Protein AF-A0A8T4R9P2-F1 (afdb_monomer_lite)

Radius of gyration: 20.35 Å; chains: 1; bounding box: 50×14×52 Å

Foldseek 3Di:
DDPVVVVVVVVVVVVVVVPDDPPPDAFQPDDPVVQVVPVVFKDFQAAAPVGNDTGIHGPVVSVPGHHD

pLDDT: mean 74.9, std 11.45, range [49.25, 90.06]

Structure (mmCIF, N/CA/C/O backbone):
data_AF-A0A8T4R9P2-F1
#
_entry.id   AF-A0A8T4R9P2-F1
#
loop_
_atom_site.group_PDB
_atom_site.id
_atom_site.type_symbol
_atom_site.label_atom_id
_atom_site.label_alt_id
_atom_site.label_comp_id
_atom_site.label_asym_id
_atom_site.label_entity_id
_atom_site.label_seq_id
_atom_site.pdbx_PDB_ins_code
_atom_site.Cartn_x
_atom_site.Cartn_y
_atom_site.Cartn_z
_atom_site.occupancy
_atom_site.B_iso_or_equiv
_atom_site.auth_seq_id
_atom_site.auth_comp_id
_atom_site.auth_asym_id
_atom_site.auth_atom_id
_atom_site.pdbx_PDB_model_num
ATOM 1 N N . MET A 1 1 ? -38.403 8.111 31.916 1.00 53.75 1 MET A N 1
ATOM 2 C CA . MET A 1 1 ? -37.381 7.832 30.883 1.00 53.75 1 MET A CA 1
ATOM 3 C C . MET A 1 1 ? -36.852 6.422 31.130 1.00 53.75 1 MET A C 1
ATOM 5 O O . MET A 1 1 ? -36.328 6.174 32.205 1.00 53.75 1 MET A O 1
ATOM 9 N N . ASN A 1 2 ? -37.130 5.466 30.235 1.00 64.00 2 ASN A N 1
ATOM 10 C CA . ASN A 1 2 ? -36.847 4.042 30.472 1.00 64.00 2 ASN A CA 1
ATOM 11 C C . ASN A 1 2 ? -35.337 3.769 30.428 1.00 64.00 2 ASN A C 1
ATOM 13 O O . ASN A 1 2 ? -34.690 4.090 29.435 1.00 64.00 2 ASN A O 1
ATOM 17 N N . ILE A 1 3 ? -34.790 3.117 31.457 1.00 71.50 3 ILE A N 1
ATOM 18 C CA . ILE A 1 3 ? -33.348 2.825 31.580 1.00 71.50 3 ILE A CA 1
ATOM 19 C C . ILE A 1 3 ? -32.802 2.021 30.379 1.00 71.50 3 ILE A C 1
ATOM 21 O O . ILE A 1 3 ? -31.653 2.179 29.978 1.00 71.50 3 ILE A O 1
ATOM 25 N N . LYS A 1 4 ? -33.676 1.235 29.731 1.00 66.75 4 LYS A N 1
ATOM 26 C CA . LYS A 1 4 ? -33.397 0.484 28.496 1.00 66.75 4 LYS A CA 1
ATOM 27 C C . LYS A 1 4 ? -33.141 1.384 27.279 1.00 66.75 4 LYS A C 1
ATOM 29 O O . LYS A 1 4 ? -32.322 1.043 26.435 1.00 66.75 4 LYS A O 1
ATOM 34 N N . ILE A 1 5 ? -33.809 2.537 27.200 1.00 72.12 5 ILE A N 1
ATOM 35 C CA . ILE A 1 5 ? -33.657 3.503 26.097 1.00 72.12 5 ILE A CA 1
ATOM 36 C C . ILE A 1 5 ? -32.316 4.234 26.219 1.00 72.12 5 ILE A C 1
ATOM 38 O O . ILE A 1 5 ? -31.642 4.461 25.218 1.00 72.12 5 ILE A O 1
ATOM 42 N N . MET A 1 6 ? -31.893 4.543 27.448 1.00 68.88 6 MET A N 1
ATOM 43 C CA . MET A 1 6 ? -30.609 5.198 27.700 1.00 68.88 6 MET A CA 1
ATOM 44 C C . MET A 1 6 ? -29.425 4.303 27.297 1.00 68.88 6 MET A C 1
ATOM 46 O O . MET A 1 6 ? -28.488 4.784 26.668 1.00 68.88 6 MET A O 1
ATOM 50 N N . PHE A 1 7 ? -29.496 2.997 27.577 1.00 71.88 7 PHE A N 1
ATOM 51 C CA . PHE A 1 7 ? -28.461 2.042 27.164 1.00 71.88 7 PHE A CA 1
ATOM 52 C C . PHE A 1 7 ? -28.341 1.911 25.640 1.00 71.88 7 PHE A C 1
ATOM 54 O O . PHE A 1 7 ? -27.233 1.845 25.115 1.00 71.88 7 PHE A O 1
ATOM 61 N N . PHE A 1 8 ? -29.467 1.928 24.922 1.00 72.25 8 PHE A N 1
ATOM 62 C CA . PHE A 1 8 ? -29.478 1.811 23.461 1.00 72.25 8 PHE A CA 1
ATOM 63 C C . PHE A 1 8 ? -28.782 2.993 22.771 1.00 72.25 8 PHE A C 1
ATOM 65 O O . PHE A 1 8 ? -28.033 2.799 21.816 1.00 72.25 8 PHE A O 1
ATOM 72 N N . LEU A 1 9 ? -28.972 4.212 23.283 1.00 70.88 9 LEU A N 1
ATOM 73 C CA . LEU A 1 9 ? -28.344 5.418 22.734 1.00 70.88 9 LEU A CA 1
ATOM 74 C C . LEU A 1 9 ? -26.820 5.425 22.926 1.00 70.88 9 LEU A C 1
ATOM 76 O O . LEU A 1 9 ? -26.093 5.833 22.023 1.00 70.88 9 LEU A O 1
ATOM 80 N N . ILE A 1 10 ? -26.328 4.920 24.061 1.00 70.75 10 ILE A N 1
ATOM 81 C CA . ILE A 1 10 ? -24.888 4.845 24.359 1.00 70.75 10 ILE A CA 1
ATOM 82 C C . ILE A 1 10 ? -24.174 3.891 23.389 1.00 70.75 10 ILE A C 1
ATOM 84 O O . ILE A 1 10 ? -23.086 4.201 22.904 1.00 70.75 10 ILE A O 1
ATOM 88 N N . ILE A 1 11 ? -24.804 2.760 23.058 1.00 70.62 11 ILE A N 1
ATOM 89 C CA . ILE A 1 11 ? -24.242 1.763 22.13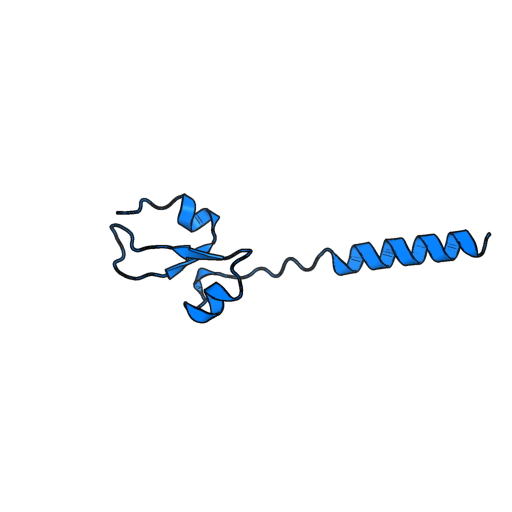4 1.00 70.62 11 ILE A CA 1
ATOM 90 C C . ILE A 1 11 ? -24.118 2.343 20.718 1.00 70.62 11 ILE A C 1
ATOM 92 O O . ILE A 1 11 ? -23.097 2.147 20.065 1.00 70.62 11 ILE A O 1
ATOM 96 N N . ILE A 1 12 ? -25.113 3.108 20.258 1.00 66.94 12 ILE A N 1
ATOM 97 C CA . ILE A 1 12 ? -25.086 3.733 18.927 1.00 66.94 12 ILE A CA 1
ATOM 98 C C . ILE A 1 12 ? -23.950 4.759 18.828 1.00 66.94 12 ILE A C 1
ATOM 100 O O . ILE A 1 12 ? -23.236 4.785 17.828 1.00 66.94 12 ILE A O 1
ATOM 104 N N . ILE A 1 13 ? -23.730 5.561 19.875 1.00 64.44 13 ILE A N 1
ATOM 105 C CA . ILE A 1 13 ? -22.651 6.559 19.894 1.00 64.44 13 ILE A CA 1
ATOM 106 C C . ILE A 1 13 ? -21.277 5.877 19.815 1.00 64.44 13 ILE A C 1
ATOM 108 O O . ILE A 1 13 ? -20.435 6.324 19.042 1.00 64.44 13 ILE A O 1
ATOM 112 N N . LEU A 1 14 ? -21.065 4.763 20.528 1.00 61.09 14 LEU A N 1
ATOM 113 C CA . LEU A 1 14 ? -19.808 3.994 20.510 1.00 61.09 14 LEU A CA 1
ATOM 114 C C . LEU A 1 14 ? -19.446 3.417 19.126 1.00 61.09 14 LEU A C 1
ATOM 116 O O . LEU A 1 14 ? -18.265 3.352 18.776 1.00 61.09 14 LEU A O 1
ATOM 120 N N . ILE A 1 15 ? -20.443 3.044 18.318 1.00 61.88 15 ILE A N 1
ATOM 121 C CA . ILE A 1 15 ? -20.233 2.512 16.959 1.00 61.88 15 ILE A CA 1
ATOM 122 C C . ILE A 1 15 ? -19.797 3.626 15.990 1.00 61.88 15 ILE A C 1
ATOM 124 O O . ILE A 1 15 ? -19.015 3.388 15.072 1.00 61.88 15 ILE A O 1
ATOM 128 N N . ILE A 1 16 ? -20.247 4.867 16.207 1.00 60.97 16 ILE A N 1
ATOM 129 C CA . ILE A 1 16 ? -19.914 6.004 15.333 1.00 60.97 16 ILE A CA 1
ATOM 130 C C . ILE A 1 16 ? -18.446 6.432 15.511 1.00 60.97 16 ILE A C 1
ATOM 132 O O . ILE A 1 16 ? -17.783 6.780 14.534 1.00 60.97 16 ILE A O 1
ATOM 136 N N . ILE A 1 17 ? -17.910 6.369 16.735 1.00 59.41 17 ILE A N 1
ATOM 137 C CA . ILE A 1 17 ? -16.534 6.816 17.043 1.00 59.41 17 ILE A CA 1
ATOM 138 C C . ILE A 1 17 ? -15.460 5.843 16.542 1.00 59.41 17 ILE A C 1
ATOM 140 O O . ILE A 1 17 ? -14.354 6.267 16.223 1.00 59.41 17 ILE A O 1
ATOM 144 N N . THR A 1 18 ? -15.770 4.549 16.442 1.00 59.16 18 THR A N 1
ATOM 145 C CA . THR A 1 18 ? -14.827 3.534 15.935 1.00 59.16 18 THR A CA 1
ATOM 146 C C . THR A 1 18 ? -14.759 3.487 14.405 1.00 59.16 18 THR A C 1
ATOM 148 O O . THR A 1 18 ? -13.809 2.941 13.851 1.00 59.16 18 THR A O 1
ATOM 151 N N . GLY A 1 19 ? -15.723 4.094 13.704 1.00 54.09 19 GLY A N 1
ATOM 152 C CA . GLY A 1 19 ? -15.850 4.014 12.247 1.00 54.09 19 GLY A CA 1
ATOM 153 C C . GLY A 1 19 ? -15.155 5.110 11.429 1.00 54.09 19 GLY A C 1
ATOM 154 O O . GLY A 1 19 ? -15.321 5.120 10.211 1.00 54.09 19 GLY A O 1
ATOM 155 N N . CYS A 1 20 ? -14.422 6.056 12.030 1.00 49.25 20 CYS A N 1
ATOM 156 C CA . CYS A 1 20 ? -13.994 7.250 11.286 1.00 49.25 20 CYS A CA 1
ATOM 157 C C . CYS A 1 20 ? -12.596 7.786 11.631 1.00 49.25 20 CYS A C 1
ATOM 159 O O . CYS A 1 20 ? -12.419 8.984 11.825 1.00 49.25 20 CYS A O 1
ATOM 161 N N . THR A 1 21 ? -11.572 6.934 11.609 1.00 51.06 21 THR A N 1
ATOM 162 C CA . THR A 1 21 ? -10.189 7.410 11.436 1.00 51.06 21 THR A CA 1
ATOM 163 C C . THR A 1 21 ? -9.726 7.020 10.039 1.00 51.06 21 THR A C 1
ATOM 165 O O . THR A 1 21 ? -9.075 5.999 9.830 1.00 51.06 21 THR A O 1
ATOM 168 N N . LYS A 1 22 ? -10.097 7.818 9.027 1.00 55.94 22 LYS A N 1
ATOM 169 C CA . LYS A 1 22 ? -9.481 7.716 7.695 1.00 55.94 22 LYS A CA 1
ATOM 170 C C . LYS A 1 22 ? -8.069 8.280 7.789 1.00 55.94 22 LYS A C 1
ATOM 172 O O . LYS A 1 22 ? -7.822 9.421 7.410 1.00 55.94 22 LYS A O 1
ATOM 177 N N . GLU A 1 23 ? -7.156 7.481 8.323 1.00 63.12 23 GLU A N 1
ATOM 178 C CA . GLU A 1 23 ? -5.732 7.785 8.294 1.00 63.12 23 GLU A CA 1
ATOM 179 C C . GLU A 1 23 ? -5.332 7.997 6.826 1.00 63.12 23 GLU A C 1
ATOM 181 O O . GLU A 1 23 ? -5.515 7.102 5.984 1.00 63.12 23 GLU A O 1
ATOM 186 N N . LYS A 1 24 ? -4.921 9.227 6.494 1.00 66.88 24 LYS A N 1
ATOM 187 C CA . LYS A 1 24 ? -4.426 9.588 5.165 1.00 66.88 24 LYS A CA 1
ATOM 188 C C . LYS A 1 24 ? -3.019 9.024 5.048 1.00 66.88 24 LYS A C 1
ATOM 190 O O . LYS A 1 24 ? -2.064 9.639 5.505 1.00 66.88 24 LYS A O 1
ATOM 195 N N . ILE A 1 25 ? -2.929 7.830 4.480 1.00 81.31 25 ILE A N 1
ATOM 196 C CA . ILE A 1 25 ? -1.660 7.171 4.202 1.00 81.31 25 ILE A CA 1
ATOM 197 C C . ILE A 1 25 ? -1.157 7.683 2.856 1.00 81.31 25 ILE A C 1
ATOM 199 O O . ILE A 1 25 ? -1.864 7.610 1.852 1.00 81.31 25 ILE A O 1
ATOM 203 N N . ASP A 1 26 ? 0.052 8.229 2.872 1.00 87.38 26 ASP A N 1
ATOM 204 C CA . ASP A 1 26 ? 0.772 8.701 1.696 1.00 87.38 26 ASP A CA 1
ATOM 205 C C . ASP A 1 26 ? 1.617 7.539 1.153 1.00 87.38 26 ASP A C 1
ATOM 207 O O . ASP A 1 26 ? 2.731 7.299 1.622 1.00 87.38 26 ASP A O 1
ATOM 211 N N . CYS A 1 27 ? 1.030 6.751 0.244 1.00 86.06 27 CYS A N 1
ATOM 212 C CA . CYS A 1 27 ? 1.628 5.512 -0.263 1.00 86.06 27 CYS A CA 1
ATOM 213 C C . CYS A 1 27 ? 2.989 5.744 -0.937 1.00 86.06 27 CYS A C 1
ATOM 215 O O . CYS A 1 27 ? 3.856 4.882 -0.849 1.00 86.06 27 CYS A O 1
ATOM 217 N N . ASP A 1 28 ? 3.198 6.923 -1.528 1.00 85.00 28 ASP A N 1
ATOM 218 C CA . ASP A 1 28 ? 4.409 7.269 -2.282 1.00 85.00 28 ASP A CA 1
ATOM 219 C C . ASP A 1 28 ? 5.653 7.378 -1.383 1.00 85.00 28 ASP A C 1
ATOM 221 O O . ASP A 1 28 ? 6.788 7.328 -1.855 1.00 85.00 28 ASP A O 1
ATOM 225 N N . LYS A 1 29 ? 5.448 7.537 -0.069 1.00 86.06 29 LYS A N 1
ATOM 226 C CA . LYS A 1 29 ? 6.514 7.605 0.943 1.00 86.06 29 LYS A CA 1
ATOM 227 C C . LYS A 1 29 ? 6.777 6.269 1.630 1.00 86.06 29 LYS A C 1
ATOM 229 O O . LYS A 1 29 ? 7.587 6.216 2.556 1.00 86.06 29 LYS A O 1
ATOM 234 N N . LEU A 1 30 ? 6.053 5.219 1.251 1.00 84.88 30 LEU A N 1
ATOM 235 C CA . LEU A 1 30 ? 6.211 3.902 1.844 1.00 84.88 30 LEU A CA 1
ATOM 236 C C . LEU A 1 30 ? 7.220 3.082 1.048 1.00 84.88 30 LEU A C 1
ATOM 238 O O . LEU A 1 30 ? 7.104 2.921 -0.164 1.00 84.88 30 LEU A O 1
ATOM 242 N N .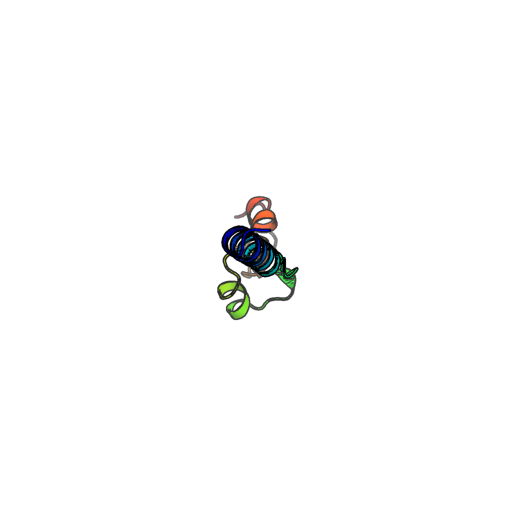 ASP A 1 31 ? 8.168 2.494 1.766 1.00 85.00 31 ASP A N 1
ATOM 243 C CA . ASP A 1 31 ? 9.020 1.438 1.232 1.00 85.00 31 ASP A CA 1
ATOM 244 C C . ASP A 1 31 ? 8.202 0.175 0.925 1.00 85.00 31 ASP A C 1
ATOM 246 O O . ASP A 1 31 ? 7.104 -0.027 1.458 1.00 85.00 31 ASP A O 1
ATOM 250 N N . GLU A 1 32 ? 8.775 -0.736 0.136 1.00 84.00 32 GLU A N 1
ATOM 251 C CA . GLU A 1 32 ? 8.092 -1.951 -0.324 1.00 84.00 32 GLU A CA 1
ATOM 252 C C . GLU A 1 32 ? 7.480 -2.775 0.819 1.00 84.00 32 GLU A C 1
ATOM 254 O O . GLU A 1 32 ? 6.327 -3.200 0.744 1.00 84.00 32 GLU A O 1
ATOM 259 N N . ASN A 1 33 ? 8.221 -2.931 1.920 1.00 86.44 33 ASN A N 1
ATOM 260 C CA . ASN A 1 33 ? 7.765 -3.680 3.091 1.00 86.44 33 ASN A CA 1
ATOM 261 C C . 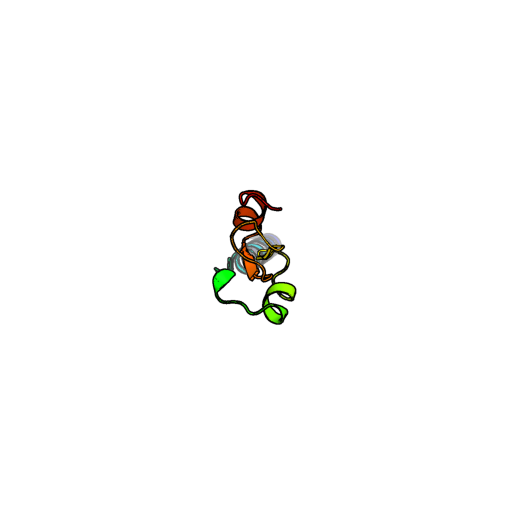ASN A 1 33 ? 6.550 -3.028 3.763 1.00 86.44 33 ASN A C 1
ATOM 263 O O . ASN A 1 33 ? 5.569 -3.710 4.048 1.00 86.44 33 ASN A O 1
ATOM 267 N N . LYS A 1 34 ? 6.576 -1.703 3.955 1.00 85.44 34 LYS A N 1
ATOM 268 C CA . LYS A 1 34 ? 5.455 -0.975 4.566 1.00 85.44 34 LYS A CA 1
ATOM 269 C C . LYS A 1 34 ? 4.247 -0.934 3.641 1.00 85.44 34 LYS A C 1
ATOM 271 O O . LYS A 1 34 ? 3.116 -0.991 4.107 1.00 85.44 34 LYS A O 1
ATOM 276 N N . CYS A 1 35 ? 4.462 -0.896 2.330 1.00 87.25 35 CYS A N 1
ATOM 277 C CA . CYS A 1 35 ? 3.378 -0.973 1.356 1.00 87.25 35 CYS A CA 1
ATOM 278 C C . CYS A 1 35 ? 2.520 -2.234 1.550 1.00 87.25 35 CYS A C 1
ATOM 280 O O . CYS A 1 35 ? 1.290 -2.182 1.471 1.00 87.25 35 CYS A O 1
ATOM 282 N N . LEU A 1 36 ? 3.166 -3.362 1.870 1.00 84.69 36 LEU A N 1
ATOM 283 C CA . LEU A 1 36 ? 2.494 -4.635 2.129 1.00 84.69 36 LEU A CA 1
ATOM 284 C C . LEU A 1 36 ? 1.671 -4.634 3.427 1.00 84.69 36 LEU A C 1
ATOM 286 O O . LEU A 1 36 ? 0.743 -5.437 3.541 1.00 84.69 36 LEU A O 1
ATOM 290 N N . GLU A 1 37 ? 1.975 -3.747 4.375 1.00 88.19 37 GLU A N 1
ATOM 291 C CA . GLU A 1 37 ? 1.178 -3.546 5.592 1.00 88.19 37 GLU A CA 1
ATOM 292 C C . GLU A 1 37 ? -0.115 -2.770 5.290 1.00 88.19 37 GLU A C 1
ATOM 294 O O . GLU A 1 37 ? -1.151 -3.027 5.898 1.00 88.19 37 GLU A O 1
ATOM 299 N N . TYR A 1 38 ? -0.099 -1.889 4.282 1.00 87.38 38 TYR A N 1
ATOM 300 C CA . TYR A 1 38 ? -1.232 -1.036 3.898 1.00 87.38 38 TYR A CA 1
ATOM 301 C C . TYR A 1 38 ? -1.948 -1.489 2.618 1.00 87.38 38 TYR A C 1
ATOM 303 O O . TYR A 1 38 ? -2.546 -0.667 1.918 1.00 87.38 38 TYR A O 1
ATOM 311 N N . LYS A 1 39 ? -1.967 -2.801 2.336 1.00 81.94 39 LYS A N 1
ATOM 312 C CA . LYS A 1 39 ? -2.602 -3.416 1.146 1.00 81.94 39 LYS A CA 1
ATOM 313 C C . LYS A 1 39 ? -4.068 -3.057 0.929 1.00 81.94 39 LYS A C 1
ATOM 315 O O . LYS A 1 39 ? -4.599 -3.277 -0.156 1.00 81.94 39 LYS A O 1
ATOM 320 N N . GLU A 1 40 ? -4.767 -2.550 1.937 1.00 83.81 40 GLU A N 1
ATOM 321 C CA . GLU A 1 40 ? -6.136 -2.068 1.764 1.00 83.81 40 GLU A CA 1
ATOM 322 C C . GLU A 1 40 ? -6.192 -0.789 0.915 1.00 83.81 40 GLU A C 1
ATOM 324 O O . GLU A 1 40 ? -7.073 -0.679 0.058 1.00 83.81 40 GLU A O 1
ATOM 329 N N . LYS A 1 41 ? -5.222 0.122 1.076 1.00 84.00 41 LYS A N 1
ATOM 330 C CA . LYS A 1 41 ? -5.190 1.449 0.428 1.00 84.00 41 LYS A CA 1
ATOM 331 C C . LYS A 1 41 ? -4.074 1.604 -0.613 1.00 84.00 41 LYS A C 1
ATOM 333 O O . LYS A 1 41 ? -4.283 2.278 -1.622 1.00 84.00 41 LYS A O 1
ATOM 338 N N . CYS A 1 42 ? -2.928 0.972 -0.383 1.00 89.12 42 CYS A N 1
ATOM 339 C CA . CYS A 1 42 ? -1.746 1.045 -1.235 1.00 89.12 42 CYS A CA 1
ATOM 340 C C . CYS A 1 42 ? -1.517 -0.270 -1.988 1.00 89.12 42 CYS A C 1
ATOM 342 O O . CYS A 1 42 ? -2.016 -1.328 -1.594 1.00 89.12 42 CYS A O 1
ATOM 344 N N . GLU A 1 43 ? -0.759 -0.192 -3.074 1.00 89.81 43 GLU A N 1
ATOM 345 C CA . GLU A 1 43 ? -0.353 -1.323 -3.897 1.00 89.81 43 GLU A CA 1
ATOM 346 C C . GLU A 1 43 ? 1.060 -1.086 -4.437 1.00 89.81 43 GLU A C 1
ATOM 348 O O . GLU A 1 43 ? 1.465 0.051 -4.686 1.00 89.81 43 GLU A O 1
ATOM 353 N N . LEU A 1 44 ? 1.817 -2.170 -4.594 1.00 90.06 44 LEU A N 1
ATOM 354 C CA . LEU A 1 44 ? 3.098 -2.130 -5.286 1.00 90.06 44 LEU A CA 1
ATOM 355 C C . LEU A 1 44 ? 2.821 -2.142 -6.785 1.00 90.06 44 LEU A C 1
ATOM 357 O O . LEU A 1 44 ? 2.468 -3.1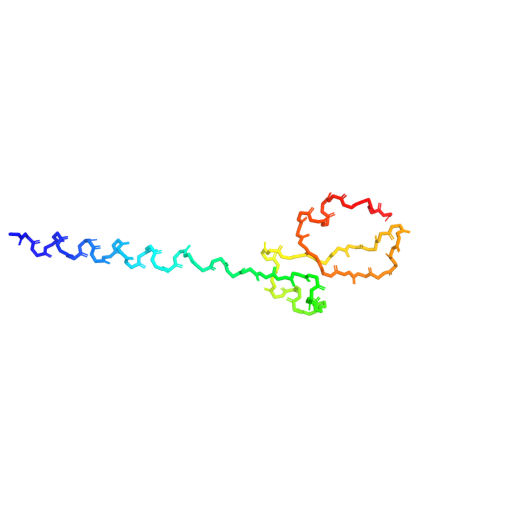87 -7.335 1.00 90.06 44 LEU A O 1
ATOM 361 N N . CYS A 1 45 ? 2.956 -0.988 -7.433 1.00 86.62 45 CYS A N 1
ATOM 362 C CA . CYS A 1 45 ? 2.801 -0.913 -8.872 1.00 86.62 45 CYS A CA 1
ATOM 363 C C . CYS A 1 45 ? 3.961 -1.670 -9.542 1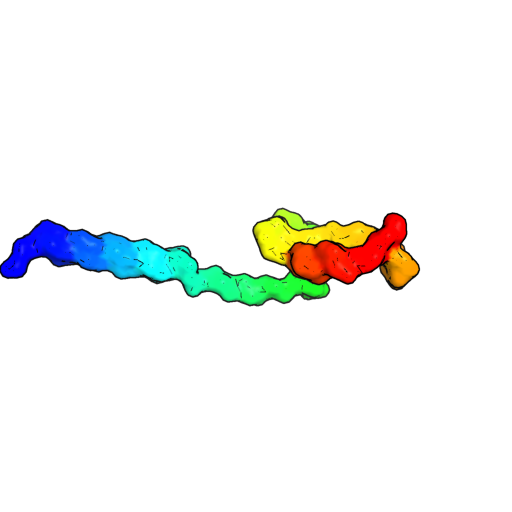.00 86.62 45 CYS A C 1
ATOM 365 O O . CYS A 1 45 ? 5.124 -1.476 -9.164 1.00 86.62 45 CYS A O 1
ATOM 367 N N . PRO A 1 46 ? 3.674 -2.525 -10.536 1.00 79.56 46 PRO A N 1
ATOM 368 C CA . PRO A 1 46 ? 4.710 -3.189 -11.306 1.00 79.56 46 PRO A CA 1
ATOM 369 C C . PRO A 1 46 ? 5.520 -2.181 -12.128 1.00 79.56 46 PRO A C 1
ATOM 371 O O . PRO A 1 46 ? 5.166 -1.007 -12.251 1.00 79.56 46 PRO A O 1
ATOM 374 N N . LYS A 1 47 ? 6.626 -2.668 -12.697 1.00 78.00 47 LYS A N 1
ATOM 375 C CA . LYS A 1 47 ? 7.484 -1.879 -13.584 1.00 78.00 47 LYS A CA 1
ATOM 376 C C . LYS A 1 47 ? 6.639 -1.275 -14.709 1.00 78.00 47 LYS A C 1
ATOM 378 O O . LYS A 1 47 ? 5.776 -1.942 -15.274 1.00 78.00 47 LYS A O 1
ATOM 383 N N . THR A 1 48 ? 6.879 -0.008 -15.001 1.00 69.75 48 THR A N 1
ATOM 384 C CA . THR A 1 48 ? 6.201 0.734 -16.072 1.00 69.75 48 THR A CA 1
ATOM 385 C C . THR A 1 48 ? 7.194 1.013 -17.194 1.00 69.75 48 THR A C 1
ATOM 387 O O . THR A 1 48 ? 8.404 0.924 -16.979 1.00 69.75 48 THR A O 1
ATOM 390 N N . MET A 1 49 ? 6.709 1.457 -18.358 1.00 63.75 49 MET A N 1
ATOM 391 C CA . MET A 1 49 ? 7.571 1.862 -19.486 1.00 63.75 49 MET A CA 1
ATOM 392 C C . MET A 1 49 ? 8.612 2.933 -19.128 1.00 63.75 49 MET A C 1
ATOM 394 O O . MET A 1 49 ? 9.635 3.082 -19.789 1.00 63.75 49 MET A O 1
ATOM 398 N N . VAL A 1 50 ? 8.346 3.705 -18.073 1.00 66.31 50 VAL A N 1
ATOM 399 C CA . VAL A 1 50 ? 9.194 4.811 -17.611 1.00 66.31 50 VAL A CA 1
ATOM 400 C C . VAL A 1 50 ? 9.995 4.475 -16.351 1.00 66.31 50 VAL A C 1
ATOM 402 O O . VAL A 1 50 ? 10.873 5.247 -15.970 1.00 66.31 50 VAL A O 1
ATOM 405 N N . SER A 1 51 ? 9.719 3.343 -15.699 1.00 66.06 51 SER A N 1
ATOM 406 C CA . SER A 1 51 ? 10.362 2.957 -14.444 1.00 66.06 51 SER A CA 1
ATOM 407 C C . SER A 1 51 ? 10.556 1.447 -14.349 1.00 66.06 51 SER A C 1
ATOM 409 O O . SER A 1 51 ? 9.605 0.671 -14.281 1.00 66.06 51 SER A O 1
ATOM 411 N N . SER A 1 52 ? 11.819 1.030 -14.267 1.00 68.50 52 SER A N 1
ATOM 412 C CA . SER A 1 52 ? 12.230 -0.370 -14.137 1.00 68.50 52 SER A CA 1
ATOM 413 C C . SER A 1 52 ? 12.237 -0.890 -12.692 1.00 68.50 52 SER A C 1
ATOM 415 O O . SER A 1 52 ? 12.659 -2.032 -12.463 1.00 68.50 52 SER A O 1
ATOM 417 N N . TYR A 1 53 ? 11.762 -0.093 -11.728 1.00 72.81 53 TYR A N 1
ATOM 418 C CA . TYR A 1 53 ? 11.625 -0.467 -10.319 1.00 72.81 53 TYR A CA 1
ATOM 419 C C . TYR A 1 53 ? 10.152 -0.561 -9.900 1.00 72.81 53 TYR A C 1
ATOM 421 O O . TYR A 1 53 ? 9.293 0.132 -10.440 1.00 72.81 53 TYR A O 1
ATOM 429 N N . ILE A 1 54 ? 9.877 -1.456 -8.949 1.00 82.62 54 ILE A N 1
ATOM 430 C CA . ILE A 1 54 ? 8.570 -1.589 -8.296 1.00 82.62 54 ILE A CA 1
ATOM 431 C C . ILE A 1 54 ? 8.462 -0.459 -7.270 1.00 82.62 54 ILE A C 1
ATOM 433 O O . ILE A 1 54 ? 9.404 -0.230 -6.513 1.00 82.62 54 ILE A O 1
ATOM 437 N N . SER A 1 55 ? 7.340 0.254 -7.242 1.00 84.19 55 SER A N 1
ATOM 438 C CA . SER A 1 55 ? 7.120 1.364 -6.308 1.00 84.19 55 SER A CA 1
ATOM 439 C C . SER A 1 55 ? 5.762 1.262 -5.629 1.00 84.19 55 SER A C 1
ATOM 441 O O . SER A 1 55 ? 4.795 0.763 -6.205 1.00 84.19 55 SER A O 1
ATOM 443 N N . CYS A 1 56 ? 5.683 1.718 -4.379 1.00 88.38 56 CYS A N 1
ATOM 444 C CA . CYS A 1 56 ? 4.419 1.780 -3.659 1.00 88.38 56 CYS A CA 1
ATOM 445 C C . CYS A 1 56 ? 3.644 3.029 -4.067 1.00 88.38 56 CYS A C 1
ATOM 447 O O . CYS A 1 56 ? 4.157 4.138 -3.952 1.00 88.38 56 CYS A O 1
ATOM 449 N N . HIS A 1 57 ? 2.397 2.852 -4.489 1.00 89.62 57 HIS A N 1
ATOM 450 C CA . HIS A 1 57 ? 1.481 3.955 -4.748 1.00 89.62 57 HIS A CA 1
ATOM 451 C C . HIS A 1 57 ? 0.062 3.588 -4.310 1.00 89.62 57 HIS A C 1
ATOM 453 O O . HIS A 1 57 ? -0.213 2.489 -3.822 1.00 89.62 57 HIS A O 1
ATOM 459 N N . SER A 1 58 ? -0.874 4.523 -4.466 1.00 87.94 58 SER A N 1
ATOM 460 C CA . SER A 1 58 ? -2.290 4.206 -4.293 1.00 87.94 58 SER A CA 1
ATOM 461 C C . SER A 1 58 ? -2.772 3.221 -5.365 1.00 87.94 58 SER A C 1
ATOM 463 O O . SER A 1 58 ? -2.311 3.235 -6.508 1.00 87.94 58 SER A O 1
ATOM 465 N N . LYS A 1 59 ? -3.770 2.400 -5.024 1.00 86.25 59 LYS A N 1
ATOM 466 C CA . LYS A 1 59 ? -4.404 1.482 -5.988 1.00 86.25 59 LYS A CA 1
ATOM 467 C C . LYS A 1 59 ? -4.969 2.197 -7.213 1.00 86.25 59 LYS A C 1
ATOM 469 O O . LYS A 1 59 ? -4.932 1.663 -8.317 1.00 86.25 59 LYS A O 1
ATOM 474 N N . GLU A 1 60 ? -5.527 3.389 -7.018 1.00 83.56 60 GLU A N 1
ATOM 475 C CA . GLU A 1 60 ? -6.055 4.199 -8.118 1.00 83.56 60 GLU A CA 1
ATOM 476 C C . GLU A 1 60 ? -4.941 4.693 -9.034 1.00 83.56 60 GLU A C 1
ATOM 478 O O . GLU A 1 60 ? -5.124 4.704 -10.248 1.00 83.56 60 GLU A O 1
ATOM 483 N N . PHE A 1 61 ? -3.783 5.050 -8.474 1.00 84.94 61 PHE A N 1
ATOM 484 C CA . PHE A 1 61 ? -2.621 5.398 -9.274 1.00 84.94 61 PHE A CA 1
ATOM 485 C C . PHE A 1 61 ? -2.174 4.199 -10.108 1.00 84.94 61 PHE A C 1
ATOM 487 O O . PHE A 1 61 ? -2.186 4.319 -11.328 1.00 84.94 61 PHE A O 1
ATOM 494 N N . CYS A 1 62 ? -1.920 3.032 -9.490 1.00 82.69 62 CYS A N 1
ATOM 495 C CA . CYS A 1 62 ? -1.511 1.827 -10.224 1.00 82.69 62 CYS A CA 1
ATOM 496 C C . CYS A 1 62 ? -2.493 1.477 -11.355 1.00 82.69 62 CYS A C 1
ATOM 498 O O . CYS A 1 62 ? -2.076 1.225 -12.474 1.00 82.69 62 CYS A O 1
ATOM 500 N N . LYS A 1 63 ? -3.809 1.536 -11.137 1.00 83.0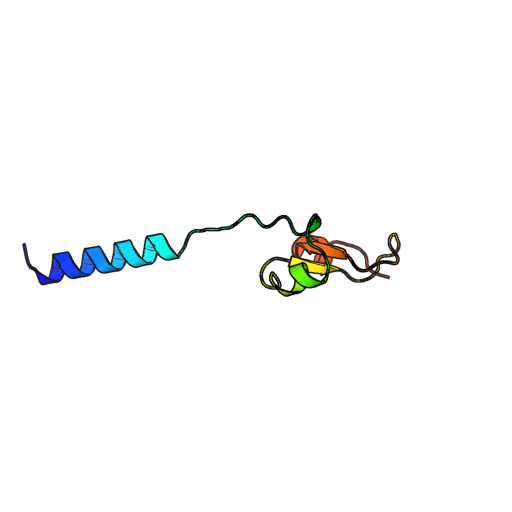6 63 LYS A N 1
ATOM 501 C CA . LYS A 1 63 ? -4.784 1.208 -12.196 1.00 83.06 63 LYS A CA 1
ATOM 502 C C . LYS A 1 63 ? -4.743 2.123 -13.425 1.00 83.06 63 LYS A C 1
ATOM 504 O O . LYS A 1 63 ? -5.216 1.710 -14.480 1.00 83.06 63 LYS A O 1
ATOM 509 N N . ASN A 1 64 ? -4.242 3.347 -13.287 1.00 78.94 64 ASN A N 1
ATOM 510 C CA . ASN A 1 64 ? -4.263 4.359 -14.344 1.00 78.94 64 ASN A CA 1
ATOM 511 C C . ASN A 1 64 ? -2.910 4.536 -15.053 1.00 78.94 64 ASN A C 1
ATOM 513 O O . ASN A 1 64 ? -2.822 5.347 -15.975 1.00 78.94 64 ASN A O 1
ATOM 517 N N . ILE A 1 65 ? -1.864 3.805 -14.650 1.00 76.06 65 ILE A N 1
ATOM 518 C CA . ILE A 1 65 ? -0.553 3.866 -15.309 1.00 76.06 65 ILE A CA 1
ATOM 519 C C . ILE A 1 65 ? -0.487 2.814 -16.422 1.00 76.06 65 ILE A C 1
ATOM 521 O O . ILE A 1 65 ? -0.877 1.668 -16.196 1.00 76.06 65 ILE A O 1
ATOM 525 N N . PRO A 1 66 ? 0.031 3.152 -17.615 1.00 66.06 66 PRO A N 1
ATOM 526 C CA . PRO A 1 66 ? 0.365 2.144 -18.612 1.00 66.06 66 PRO A CA 1
ATOM 527 C C . PRO A 1 66 ? 1.528 1.273 -18.114 1.00 66.06 66 PRO A C 1
ATOM 529 O O . PRO A 1 66 ? 2.644 1.755 -17.902 1.00 66.06 66 PRO A O 1
ATOM 532 N N . PHE A 1 67 ? 1.249 -0.014 -17.924 1.00 66.50 67 PHE A N 1
ATOM 533 C CA . PHE A 1 67 ? 2.252 -1.038 -17.639 1.00 66.50 67 PHE A CA 1
ATOM 534 C C . PHE A 1 67 ? 2.767 -1.650 -18.940 1.00 66.50 67 PHE A C 1
ATOM 536 O O . PHE A 1 67 ? 2.022 -1.726 -19.919 1.00 66.50 67 PHE A O 1
ATOM 543 N N . GLU A 1 68 ? 4.041 -2.040 -18.939 1.00 55.66 68 GLU A N 1
ATOM 544 C CA . GLU A 1 68 ? 4.705 -2.705 -20.068 1.00 55.66 68 GLU A CA 1
ATOM 545 C C . GLU A 1 68 ? 4.661 -4.230 -19.918 1.00 55.66 68 GLU A C 1
ATOM 547 O O . GLU A 1 68 ? 4.842 -4.714 -18.774 1.00 55.66 68 GLU A O 1
#

Secondary structure (DSSP, 8-state):
--HHHHHHHHHHHHHHHHT-------GGG--HHHHHHTTTTEEEEPPBTTBSS-EEEEHHHHHHSPB-

Sequence (68 aa):
MNIKIMFFLIIIILIIITGCTKEKIDCDKLDENKCLEYKEKCELCPKTMVSSYISCHSKEFCKNIPFE